Protein AF-A0A7C1XYV0-F1 (afdb_monomer_lite)

Secondary structure (DSSP, 8-state):
-----PPPPEEEEE-TT-SSHHH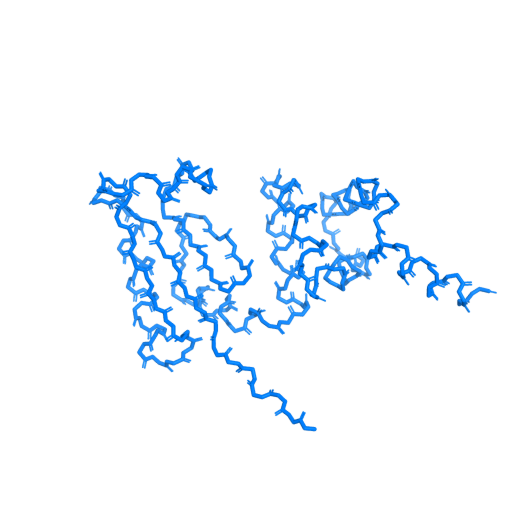HHHHHHHHHHTTSSS-EEEEETTT-HHHHHTTT--SSSEEEETTEEEES---HHHHHHHHHHTT-HHHHHHHHHHHHHTT-HHHHHHHTTT-TTHHHHHHHHHT-TT--HHHHHHHHHHHHHTTT-HHHHHHHHHHHTT-

Structure (mmCIF, N/CA/C/O backbone):
data_AF-A0A7C1XYV0-F1
#
_entry.id   AF-A0A7C1XYV0-F1
#
loop_
_atom_site.group_PDB
_atom_site.id
_atom_site.type_symbol
_atom_site.label_atom_id
_atom_site.label_alt_id
_atom_site.label_comp_id
_atom_site.label_asym_id
_atom_site.label_entity_id
_atom_site.label_seq_id
_atom_site.pdbx_PDB_ins_code
_atom_site.Cartn_x
_atom_site.Cartn_y
_atom_site.Cartn_z
_atom_site.occupancy
_atom_site.B_iso_or_equiv
_atom_site.auth_seq_id
_atom_site.auth_comp_id
_atom_site.auth_asym_id
_atom_site.auth_atom_id
_atom_site.pdbx_PDB_model_num
ATOM 1 N N . MET A 1 1 ? -0.416 -15.697 23.018 1.00 34.06 1 MET A N 1
ATOM 2 C CA . MET A 1 1 ? 0.203 -16.356 21.851 1.00 34.06 1 MET A CA 1
ATOM 3 C C . MET A 1 1 ? 0.678 -15.227 20.960 1.00 34.06 1 MET A C 1
ATOM 5 O O . MET A 1 1 ? -0.173 -14.470 20.524 1.00 34.06 1 MET A O 1
ATOM 9 N N . ASN A 1 2 ? 1.988 -15.015 20.809 1.00 38.12 2 ASN A N 1
ATOM 10 C CA . ASN A 1 2 ? 2.474 -14.028 19.841 1.00 38.12 2 ASN A CA 1
ATOM 11 C C . ASN A 1 2 ? 2.216 -14.611 18.454 1.00 38.12 2 ASN A C 1
ATOM 13 O O . ASN A 1 2 ? 2.893 -15.564 18.071 1.00 38.12 2 ASN A O 1
ATOM 17 N N . GLU A 1 3 ? 1.225 -14.089 17.737 1.00 49.75 3 GLU A N 1
ATOM 18 C CA . GLU A 1 3 ? 1.145 -14.307 16.298 1.00 49.75 3 GLU A CA 1
ATOM 19 C C . GLU A 1 3 ? 2.439 -13.765 15.693 1.00 49.75 3 GLU A C 1
ATOM 21 O O . GLU A 1 3 ? 2.761 -12.582 15.807 1.00 49.75 3 GLU A O 1
ATOM 26 N N . THR A 1 4 ? 3.246 -14.653 15.123 1.00 56.00 4 THR A N 1
ATOM 27 C CA . THR A 1 4 ? 4.409 -14.256 14.339 1.00 56.00 4 THR A CA 1
ATOM 28 C C . THR A 1 4 ? 3.893 -13.570 13.085 1.00 56.00 4 THR A C 1
ATOM 30 O O . THR A 1 4 ? 3.482 -14.235 12.133 1.00 56.00 4 THR A O 1
ATOM 33 N N . VAL A 1 5 ? 3.874 -12.240 13.118 1.00 78.50 5 VAL A N 1
ATOM 34 C CA . VAL A 1 5 ? 3.551 -11.402 11.966 1.00 78.50 5 VAL A CA 1
ATOM 35 C C . VAL A 1 5 ? 4.526 -11.755 10.844 1.00 78.50 5 VAL A C 1
ATOM 37 O O . VAL A 1 5 ? 5.739 -11.610 10.994 1.00 78.50 5 VAL A O 1
ATOM 40 N N . SER A 1 6 ? 3.998 -12.299 9.749 1.00 89.19 6 SER A N 1
ATOM 41 C CA . SER A 1 6 ? 4.815 -12.675 8.594 1.00 89.19 6 SER A CA 1
ATOM 42 C C . SER A 1 6 ? 5.259 -11.417 7.840 1.00 89.19 6 SER A C 1
ATOM 44 O O . SER A 1 6 ? 4.486 -10.463 7.779 1.00 89.19 6 SER A O 1
ATOM 46 N N . PRO A 1 7 ? 6.469 -11.378 7.255 1.00 95.12 7 PRO A N 1
ATOM 47 C CA . PRO A 1 7 ? 6.884 -10.267 6.400 1.00 95.12 7 PRO A CA 1
ATOM 48 C C . PRO A 1 7 ? 5.883 -10.036 5.253 1.00 95.12 7 PRO A C 1
ATOM 50 O O . PRO A 1 7 ? 5.386 -11.019 4.695 1.00 95.12 7 PRO A O 1
ATOM 53 N N . PRO A 1 8 ? 5.582 -8.780 4.870 1.00 96.94 8 PRO A N 1
ATOM 54 C CA . PRO A 1 8 ? 4.639 -8.512 3.791 1.00 96.94 8 PRO A CA 1
ATOM 55 C C . PRO A 1 8 ? 5.210 -8.951 2.438 1.00 96.94 8 PRO A C 1
ATOM 57 O O . PRO A 1 8 ? 6.424 -8.972 2.231 1.00 96.94 8 PRO A O 1
ATOM 60 N N . ASP A 1 9 ? 4.332 -9.258 1.490 1.00 98.06 9 ASP A N 1
ATOM 61 C CA . ASP A 1 9 ? 4.715 -9.492 0.098 1.00 98.06 9 ASP A CA 1
ATOM 62 C C . ASP A 1 9 ? 4.736 -8.174 -0.692 1.00 98.06 9 ASP A C 1
ATOM 64 O O . ASP A 1 9 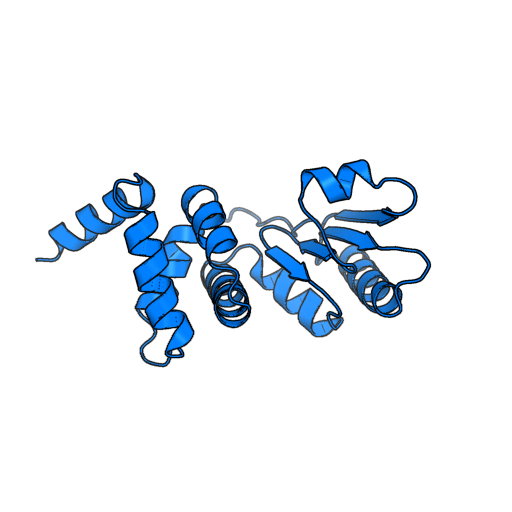? 4.029 -7.221 -0.356 1.00 98.06 9 ASP A O 1
ATOM 68 N N . ALA A 1 10 ? 5.532 -8.130 -1.761 1.00 98.44 10 ALA A N 1
ATOM 69 C CA . ALA A 1 10 ? 5.637 -6.993 -2.664 1.00 98.44 10 ALA A CA 1
ATOM 70 C C . ALA A 1 10 ? 5.345 -7.392 -4.116 1.00 98.44 10 ALA A C 1
ATOM 72 O O . ALA A 1 10 ? 5.862 -8.396 -4.615 1.00 98.44 10 ALA A O 1
ATOM 73 N N . ARG A 1 11 ? 4.585 -6.557 -4.826 1.00 98.56 11 ARG A N 1
ATOM 74 C CA . ARG A 1 11 ? 4.346 -6.659 -6.267 1.00 98.56 11 ARG A CA 1
ATOM 75 C C . ARG A 1 11 ? 4.597 -5.313 -6.936 1.00 98.56 11 ARG A C 1
ATOM 77 O O . ARG A 1 11 ? 3.895 -4.341 -6.675 1.00 98.56 11 ARG A O 1
ATOM 84 N N . LEU A 1 12 ? 5.602 -5.265 -7.804 1.00 98.62 12 LEU A N 1
ATOM 85 C CA . LEU A 1 12 ? 6.022 -4.071 -8.531 1.00 98.62 12 LEU A CA 1
ATOM 86 C C . LEU A 1 12 ? 5.600 -4.160 -9.997 1.00 98.62 12 LEU A C 1
ATOM 88 O O . LEU A 1 12 ? 6.024 -5.062 -10.719 1.00 98.62 12 LEU A O 1
ATOM 92 N N . PHE A 1 13 ? 4.841 -3.173 -10.460 1.00 98.56 13 PHE A N 1
ATOM 93 C CA . PHE A 1 13 ? 4.592 -2.936 -11.877 1.00 98.56 13 PHE A CA 1
ATOM 94 C C . PHE A 1 13 ? 5.615 -1.951 -12.425 1.00 98.56 13 PHE A C 1
ATOM 96 O O . PHE A 1 13 ? 5.847 -0.876 -11.862 1.00 98.56 13 PHE A O 1
ATOM 103 N N . LEU A 1 14 ? 6.228 -2.334 -13.540 1.00 98.31 14 LEU A N 1
ATOM 104 C CA . LEU A 1 14 ? 7.296 -1.592 -14.193 1.00 98.31 14 LEU A CA 1
ATOM 105 C C . LEU A 1 14 ? 7.173 -1.670 -15.714 1.00 98.31 14 LEU A C 1
ATOM 107 O O . LEU A 1 14 ? 6.442 -2.497 -16.256 1.00 98.31 14 LEU A O 1
ATOM 111 N N . THR A 1 15 ? 7.936 -0.825 -16.396 1.00 97.56 15 THR A N 1
ATOM 112 C CA . THR A 1 15 ? 8.159 -0.888 -17.844 1.00 97.56 15 THR A CA 1
ATOM 113 C C . THR A 1 15 ? 9.654 -0.814 -18.128 1.00 97.56 15 THR A C 1
ATOM 115 O O . THR A 1 15 ? 10.432 -0.383 -17.270 1.00 97.56 15 THR A O 1
ATOM 118 N N . SER A 1 16 ? 10.072 -1.195 -19.335 1.00 95.50 16 SER A N 1
ATOM 119 C CA . SER A 1 16 ? 11.489 -1.183 -19.733 1.00 95.50 16 SER A CA 1
ATOM 120 C C . SER A 1 16 ? 12.069 0.235 -19.830 1.00 95.50 16 SER A C 1
ATOM 122 O O . SER A 1 16 ? 13.281 0.415 -19.746 1.00 95.50 16 SER A O 1
ATOM 124 N N . HIS A 1 17 ? 11.206 1.245 -19.986 1.00 95.50 17 HIS A N 1
ATOM 125 C CA . HIS A 1 17 ? 11.582 2.640 -20.249 1.00 95.50 17 HIS A CA 1
ATOM 126 C C . HIS A 1 17 ? 11.406 3.569 -19.039 1.00 95.50 17 HIS A C 1
ATOM 128 O O . HIS A 1 17 ? 11.709 4.759 -19.107 1.00 95.50 17 HIS A O 1
ATOM 134 N N . CYS A 1 18 ? 10.893 3.048 -17.928 1.00 96.44 18 CYS A N 1
ATOM 135 C CA . CYS A 1 18 ? 10.632 3.812 -16.719 1.00 96.44 18 CYS A CA 1
ATOM 136 C C . CYS A 1 18 ? 11.946 4.172 -15.993 1.00 96.44 18 CYS A C 1
ATOM 138 O O . CYS A 1 18 ? 12.612 3.276 -15.470 1.00 96.44 18 CYS A O 1
ATOM 140 N N . PRO A 1 19 ? 12.313 5.464 -15.864 1.00 96.94 19 PRO A N 1
ATOM 141 C CA . PRO A 1 19 ? 13.598 5.859 -15.277 1.00 96.94 19 PRO A CA 1
ATOM 142 C C . PRO A 1 19 ? 13.679 5.619 -13.761 1.00 96.94 19 PRO A C 1
ATOM 144 O O . PRO A 1 19 ? 14.770 5.511 -13.208 1.00 96.94 19 PRO A O 1
ATOM 147 N N . HIS A 1 20 ? 12.537 5.525 -13.075 1.00 97.75 20 HIS A N 1
ATOM 148 C CA . HIS A 1 20 ? 12.473 5.324 -11.622 1.00 97.75 20 HIS A CA 1
ATOM 149 C C . HIS A 1 20 ? 12.380 3.849 -11.210 1.00 97.75 20 HIS A C 1
ATOM 151 O O . HIS A 1 20 ? 12.705 3.500 -10.075 1.00 97.75 20 HIS A O 1
ATOM 157 N N . CYS A 1 21 ? 11.959 2.974 -12.123 1.00 97.50 21 CYS A N 1
ATOM 158 C CA . CYS A 1 21 ? 11.717 1.565 -11.840 1.00 97.50 21 CYS A CA 1
ATOM 159 C C . CYS A 1 21 ? 12.981 0.793 -11.408 1.00 97.50 21 CYS A C 1
ATOM 161 O O . CYS A 1 21 ? 12.864 -0.004 -10.475 1.00 97.50 21 CYS A O 1
ATOM 163 N N . PRO A 1 22 ? 14.185 1.036 -11.975 1.00 97.31 22 PRO A N 1
ATOM 164 C CA . PRO A 1 22 ? 15.405 0.363 -11.527 1.00 97.31 22 PRO A CA 1
ATOM 165 C C . PRO A 1 22 ? 15.720 0.595 -10.046 1.00 97.31 22 PRO A C 1
ATOM 167 O O . PRO A 1 22 ? 16.061 -0.352 -9.340 1.00 97.31 22 PRO A O 1
ATOM 170 N N . THR A 1 23 ? 15.555 1.827 -9.555 1.00 97.69 23 THR A N 1
ATOM 171 C CA . THR A 1 23 ? 15.817 2.170 -8.148 1.00 97.69 23 THR A CA 1
ATOM 172 C C . THR A 1 23 ? 14.869 1.434 -7.207 1.00 97.69 23 THR A C 1
ATOM 174 O O . THR A 1 23 ? 15.315 0.840 -6.225 1.00 97.69 23 THR A O 1
ATOM 177 N N . VAL A 1 24 ? 13.571 1.424 -7.529 1.00 98.25 24 VAL A N 1
ATOM 178 C CA . VAL A 1 24 ? 12.556 0.749 -6.707 1.00 98.25 24 VAL A CA 1
ATOM 179 C C . VAL A 1 24 ? 12.776 -0.766 -6.714 1.00 98.25 24 VAL A C 1
ATOM 181 O O . VAL A 1 24 ? 12.806 -1.388 -5.653 1.00 98.25 24 VAL A O 1
ATOM 184 N N . LEU A 1 25 ? 13.010 -1.362 -7.889 1.00 98.56 25 LEU A N 1
ATOM 185 C CA . LEU A 1 25 ? 13.260 -2.799 -8.018 1.00 98.56 25 LEU A CA 1
ATOM 186 C C . LEU A 1 25 ? 14.525 -3.235 -7.265 1.00 98.56 25 LEU A C 1
ATOM 188 O O . LEU A 1 25 ? 14.511 -4.274 -6.602 1.00 98.56 25 LEU A O 1
ATOM 192 N N . ALA A 1 26 ? 15.604 -2.451 -7.331 1.00 98.31 26 ALA A N 1
ATOM 193 C CA . ALA A 1 26 ? 16.835 -2.734 -6.597 1.00 98.31 26 ALA A CA 1
ATOM 194 C C . ALA A 1 26 ? 16.608 -2.704 -5.077 1.00 98.31 26 ALA A C 1
ATOM 196 O O . ALA A 1 26 ? 17.048 -3.617 -4.378 1.00 98.31 26 ALA A O 1
ATOM 197 N N . GLY A 1 27 ? 15.870 -1.705 -4.577 1.00 98.38 27 GLY A N 1
ATOM 198 C CA . GLY A 1 27 ? 15.489 -1.614 -3.166 1.00 98.38 27 GLY A CA 1
ATOM 199 C C . GLY A 1 27 ? 14.680 -2.828 -2.703 1.00 98.38 27 GLY A C 1
ATOM 200 O O . GLY A 1 27 ? 15.063 -3.490 -1.744 1.00 98.38 27 GLY A O 1
ATOM 201 N N . LEU A 1 28 ? 13.619 -3.188 -3.430 1.00 98.62 28 LEU A N 1
ATOM 202 C CA . LEU A 1 28 ? 12.789 -4.356 -3.106 1.00 98.62 28 LEU A CA 1
ATOM 203 C C . LEU A 1 28 ? 13.576 -5.672 -3.171 1.00 98.62 28 LEU A C 1
ATOM 205 O O . LEU A 1 28 ? 13.409 -6.540 -2.317 1.00 98.62 28 LEU A O 1
ATOM 209 N N . THR A 1 29 ? 14.477 -5.809 -4.148 1.00 98.62 29 THR A N 1
ATOM 210 C CA . THR A 1 29 ? 15.363 -6.979 -4.269 1.00 98.62 29 THR A CA 1
ATOM 211 C C . THR A 1 29 ? 16.272 -7.122 -3.048 1.00 98.62 29 THR A C 1
ATOM 213 O O . THR A 1 29 ? 16.585 -8.238 -2.636 1.00 98.62 29 THR A O 1
ATOM 216 N N . GLN A 1 30 ? 16.712 -6.012 -2.456 1.00 98.50 30 GLN A N 1
ATOM 217 C CA . GLN A 1 30 ? 17.489 -6.051 -1.225 1.00 98.50 30 GLN A CA 1
ATOM 218 C C . GLN A 1 30 ? 16.619 -6.473 -0.033 1.00 98.50 30 GLN A C 1
ATOM 220 O O . GL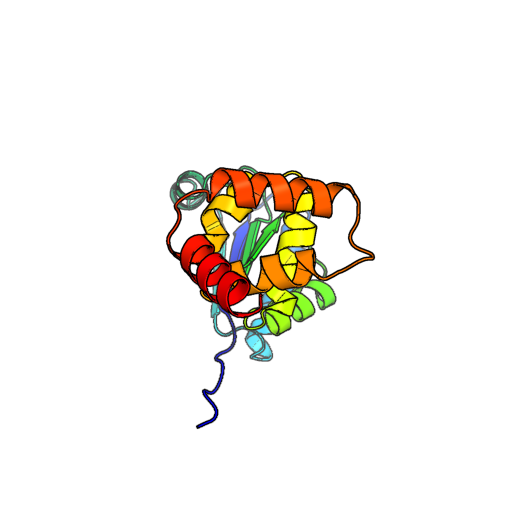N A 1 30 ? 17.010 -7.365 0.716 1.00 98.50 30 GLN A O 1
ATOM 225 N N . LEU A 1 31 ? 15.412 -5.916 0.090 1.00 98.38 31 LEU A N 1
ATOM 226 C CA . LEU A 1 31 ? 14.502 -6.235 1.194 1.00 98.38 31 LEU A CA 1
ATOM 227 C C . LEU A 1 31 ? 14.073 -7.708 1.213 1.00 98.38 31 LEU A C 1
ATOM 229 O O . LEU A 1 31 ? 13.972 -8.289 2.292 1.00 98.38 31 LEU A O 1
ATOM 233 N N . VAL A 1 32 ? 13.864 -8.336 0.047 1.00 98.38 32 VAL A N 1
ATOM 234 C CA . VAL A 1 32 ? 13.529 -9.773 -0.005 1.00 98.38 32 VAL A CA 1
ATOM 235 C C . VAL A 1 32 ? 14.717 -10.645 0.406 1.00 98.38 32 VAL A C 1
ATOM 237 O O . VAL A 1 32 ? 14.537 -11.644 1.095 1.00 98.38 32 VAL A O 1
ATOM 240 N N . LYS A 1 33 ? 15.952 -10.254 0.062 1.00 98.12 33 LYS A N 1
ATOM 241 C CA . LYS A 1 33 ? 17.169 -10.968 0.498 1.00 98.12 33 LYS A CA 1
ATOM 242 C C . LYS A 1 33 ? 17.385 -10.883 2.006 1.00 98.12 33 LYS A C 1
ATOM 244 O O . LYS A 1 33 ? 17.917 -11.813 2.600 1.00 98.12 33 LYS A O 1
ATOM 249 N N . GLU A 1 34 ? 16.996 -9.766 2.606 1.00 97.62 34 GLU A N 1
ATOM 250 C CA . GLU A 1 34 ? 17.092 -9.524 4.047 1.00 97.62 34 GLU A CA 1
ATOM 251 C C . GLU A 1 34 ? 15.920 -10.124 4.838 1.00 97.62 34 GLU A C 1
ATOM 253 O O . GLU A 1 34 ? 15.948 -10.106 6.066 1.00 97.62 34 GLU A O 1
ATOM 258 N N . GLY A 1 35 ? 14.890 -10.643 4.160 1.00 96.81 35 GLY A N 1
ATOM 259 C CA . GLY A 1 35 ? 13.688 -11.193 4.793 1.00 96.81 35 GLY A CA 1
ATOM 260 C C . GLY A 1 35 ? 12.734 -10.138 5.362 1.00 96.81 35 GLY A C 1
ATOM 261 O O . GLY A 1 35 ? 11.824 -10.481 6.111 1.00 96.81 35 GLY A O 1
ATOM 262 N N . VAL A 1 36 ? 12.926 -8.862 5.013 1.00 97.44 36 VAL A N 1
ATOM 263 C CA . VAL A 1 36 ? 12.033 -7.756 5.403 1.00 97.44 36 VAL A CA 1
ATOM 264 C C . VAL A 1 36 ? 10.712 -7.830 4.636 1.00 97.44 36 VAL A C 1
ATOM 266 O O . VAL A 1 36 ? 9.676 -7.428 5.155 1.00 97.44 36 VAL A O 1
ATOM 269 N N . ILE A 1 37 ? 10.744 -8.377 3.417 1.00 98.00 37 ILE A N 1
ATOM 270 C CA . ILE A 1 37 ? 9.559 -8.778 2.649 1.00 98.00 37 ILE A CA 1
ATOM 271 C C . ILE A 1 37 ? 9.645 -10.273 2.320 1.00 98.00 37 ILE A C 1
ATOM 273 O O . ILE A 1 37 ? 10.741 -10.805 2.134 1.00 98.00 37 ILE A O 1
ATOM 277 N N . GLY A 1 38 ? 8.499 -10.952 2.252 1.00 97.50 38 GLY A N 1
ATOM 278 C CA . GLY A 1 38 ? 8.422 -12.408 2.082 1.00 97.50 38 GLY A CA 1
ATOM 279 C C . GLY A 1 38 ? 8.550 -12.869 0.629 1.00 97.50 38 GLY A C 1
ATOM 280 O O . GLY A 1 38 ? 9.185 -13.884 0.338 1.00 97.50 38 GLY A O 1
ATOM 281 N N . ARG A 1 39 ? 7.979 -12.102 -0.302 1.00 98.38 39 ARG A N 1
ATOM 282 C CA . ARG A 1 39 ? 7.991 -12.372 -1.745 1.00 98.38 39 ARG A CA 1
ATOM 283 C C . ARG A 1 39 ? 8.102 -11.068 -2.523 1.00 98.38 39 ARG A C 1
ATOM 285 O O . ARG A 1 39 ? 7.545 -10.054 -2.119 1.00 98.38 39 ARG A O 1
ATOM 292 N N . LEU A 1 40 ? 8.778 -11.122 -3.667 1.00 98.62 40 LEU A N 1
ATOM 293 C CA . LEU A 1 40 ? 8.812 -10.041 -4.648 1.00 98.62 40 LEU A CA 1
ATOM 294 C C . LEU A 1 40 ? 8.346 -10.565 -6.009 1.00 98.62 40 LEU A C 1
ATOM 296 O O . LEU A 1 40 ? 8.978 -11.450 -6.583 1.00 98.62 40 LEU A O 1
ATOM 300 N N . GLU A 1 41 ? 7.269 -9.991 -6.533 1.00 98.56 41 GLU A N 1
ATOM 301 C CA . GLU A 1 41 ? 6.817 -10.172 -7.911 1.00 98.56 41 GLU A CA 1
ATOM 302 C C . GLU A 1 41 ? 7.099 -8.895 -8.714 1.00 98.56 41 GLU A C 1
ATOM 304 O O . GLU A 1 41 ? 6.685 -7.806 -8.325 1.00 98.56 41 GLU A O 1
ATOM 309 N N . ALA A 1 42 ? 7.799 -9.012 -9.842 1.00 98.19 42 ALA A N 1
ATOM 310 C CA . ALA A 1 42 ? 8.028 -7.903 -10.764 1.00 98.19 42 ALA A CA 1
ATOM 311 C C . ALA A 1 42 ? 7.293 -8.176 -12.080 1.00 98.19 42 ALA A C 1
ATOM 313 O O . ALA A 1 42 ? 7.590 -9.152 -12.770 1.00 98.19 42 ALA A O 1
ATOM 314 N N . VAL A 1 43 ? 6.343 -7.311 -12.434 1.00 98.31 43 VAL A N 1
ATOM 315 C CA . VAL A 1 43 ? 5.503 -7.459 -13.627 1.00 98.31 43 VAL A CA 1
ATOM 316 C C . VAL A 1 43 ? 5.851 -6.359 -14.621 1.00 98.31 43 VAL A C 1
ATOM 318 O O . VAL A 1 43 ? 5.657 -5.173 -14.348 1.00 98.31 43 VAL A O 1
ATOM 321 N N . ASN A 1 44 ? 6.353 -6.752 -15.793 1.00 97.94 44 ASN A N 1
ATOM 322 C CA . ASN A 1 44 ? 6.486 -5.828 -16.913 1.00 97.94 44 ASN A CA 1
ATOM 323 C C . ASN A 1 44 ? 5.123 -5.648 -17.592 1.00 97.94 44 ASN A C 1
ATOM 325 O O . ASN A 1 44 ? 4.647 -6.545 -18.294 1.00 97.94 44 ASN A O 1
ATOM 329 N N . ILE A 1 45 ? 4.514 -4.481 -17.404 1.00 97.69 45 ILE A N 1
ATOM 330 C CA . ILE A 1 45 ? 3.165 -4.197 -17.906 1.00 97.69 45 ILE A CA 1
ATOM 331 C C . ILE A 1 45 ? 3.137 -3.891 -19.411 1.00 97.69 45 ILE A C 1
ATOM 333 O O . ILE A 1 45 ? 2.065 -3.879 -20.001 1.00 97.69 45 ILE A O 1
ATOM 337 N N . GLU A 1 46 ? 4.294 -3.722 -20.066 1.00 96.75 46 GLU A N 1
ATOM 338 C CA . GLU A 1 46 ? 4.376 -3.690 -21.539 1.00 96.75 46 GLU A CA 1
ATOM 339 C C . GLU A 1 46 ? 4.086 -5.074 -22.141 1.00 96.75 46 GLU A C 1
ATOM 341 O O . GLU A 1 46 ? 3.611 -5.180 -23.268 1.00 96.75 46 GLU A O 1
ATOM 346 N N . VAL A 1 47 ? 4.370 -6.139 -21.382 1.00 97.31 47 VAL A N 1
ATOM 347 C CA . VAL A 1 47 ? 4.148 -7.538 -21.783 1.00 97.31 47 VAL A CA 1
ATOM 348 C C . VAL A 1 47 ? 2.848 -8.088 -21.189 1.00 97.31 47 VAL A C 1
ATOM 350 O O . VAL A 1 47 ? 2.213 -8.953 -21.787 1.00 97.31 47 VAL A O 1
ATOM 353 N N . ARG A 1 48 ? 2.448 -7.595 -20.009 1.00 96.62 48 ARG A N 1
ATOM 354 C CA . ARG A 1 48 ? 1.247 -8.008 -19.262 1.00 96.62 48 ARG A CA 1
ATOM 355 C C . ARG A 1 48 ? 0.361 -6.807 -18.884 1.00 96.62 48 ARG A C 1
ATOM 357 O O . ARG A 1 48 ? 0.226 -6.507 -17.695 1.00 96.62 48 ARG A O 1
ATOM 364 N N . PRO A 1 49 ? -0.216 -6.093 -19.869 1.00 95.25 49 PRO A N 1
ATOM 365 C CA . PRO A 1 49 ? -1.038 -4.907 -19.607 1.00 95.25 49 PRO A CA 1
ATOM 366 C C . PRO A 1 49 ? -2.339 -5.240 -18.865 1.00 95.25 49 PRO A C 1
ATOM 368 O O . PRO A 1 49 ? -2.801 -4.445 -18.049 1.00 95.25 49 PRO A O 1
ATOM 371 N N . ASP A 1 50 ? -2.869 -6.451 -19.063 1.00 96.44 50 ASP A N 1
ATOM 372 C CA . ASP A 1 50 ? -4.085 -6.971 -18.431 1.00 96.44 50 ASP A CA 1
ATOM 373 C C . ASP A 1 50 ? -4.058 -6.853 -16.899 1.00 96.44 50 ASP A C 1
ATOM 375 O O . ASP A 1 50 ? -5.053 -6.501 -16.265 1.00 96.44 50 ASP A O 1
ATOM 379 N N . VAL A 1 51 ? -2.888 -7.096 -16.302 1.00 94.38 51 VAL A N 1
ATOM 380 C CA . VAL A 1 51 ? -2.704 -7.072 -14.847 1.00 94.38 51 VAL A CA 1
ATOM 381 C C . VAL A 1 51 ? -2.769 -5.640 -14.297 1.00 94.38 51 VAL A C 1
ATOM 383 O O . VAL A 1 51 ? -3.287 -5.421 -13.203 1.00 94.38 51 VAL A O 1
ATOM 386 N N . ALA A 1 52 ? -2.273 -4.658 -15.054 1.00 93.88 52 ALA A N 1
ATOM 387 C CA . ALA A 1 52 ? -2.310 -3.247 -14.678 1.00 93.88 52 ALA A CA 1
ATOM 388 C C . ALA A 1 52 ? -3.706 -2.636 -14.865 1.00 93.88 52 ALA A C 1
ATOM 390 O O . ALA A 1 52 ? -4.173 -1.891 -14.001 1.00 93.88 52 ALA A O 1
ATOM 391 N N . GLU A 1 53 ? -4.382 -2.978 -15.965 1.00 94.06 53 GLU A N 1
ATOM 392 C CA . GLU A 1 53 ? -5.728 -2.496 -16.294 1.00 94.06 53 GLU A CA 1
ATOM 393 C C . GLU A 1 53 ? -6.766 -2.947 -15.265 1.00 94.06 53 GLU A C 1
ATOM 395 O O . GLU A 1 53 ? -7.559 -2.128 -14.799 1.00 94.06 53 GLU A O 1
ATOM 400 N N . ALA A 1 54 ? -6.705 -4.212 -14.835 1.00 92.38 54 ALA A N 1
ATOM 401 C CA . ALA A 1 54 ? -7.595 -4.759 -13.808 1.00 92.38 54 ALA A CA 1
ATOM 402 C C . ALA A 1 54 ? -7.519 -4.006 -12.466 1.00 92.38 54 ALA A C 1
ATOM 404 O O . ALA A 1 54 ? -8.456 -4.054 -11.671 1.00 92.38 54 ALA A O 1
ATOM 405 N N . LEU A 1 55 ? -6.408 -3.309 -12.215 1.00 90.06 55 LEU A N 1
ATOM 406 C CA . LEU A 1 55 ? -6.151 -2.537 -11.000 1.00 90.06 55 LEU A CA 1
ATOM 407 C C . LEU A 1 55 ? -6.193 -1.018 -11.236 1.00 90.06 55 LEU A C 1
ATOM 409 O O . LEU A 1 55 ? -5.876 -0.249 -10.329 1.00 90.06 55 LEU A O 1
ATOM 413 N N . GLY A 1 56 ? -6.559 -0.570 -12.443 1.00 91.19 56 GLY A N 1
ATOM 414 C CA . GLY A 1 56 ? -6.620 0.850 -12.792 1.00 91.19 56 GLY A CA 1
ATOM 415 C C . GLY A 1 56 ? -5.267 1.569 -12.706 1.00 91.19 56 GLY A C 1
ATOM 416 O O . GLY A 1 56 ? -5.221 2.775 -12.443 1.00 91.19 56 GLY A O 1
ATOM 417 N N . VAL A 1 57 ? -4.150 0.856 -12.888 1.00 93.62 57 VAL A N 1
ATOM 418 C CA . VAL A 1 57 ? -2.806 1.440 -12.793 1.00 93.62 57 VAL A CA 1
ATOM 419 C C . VAL A 1 57 ? -2.518 2.297 -14.023 1.00 93.62 57 VAL A C 1
ATOM 421 O O . VAL A 1 57 ? -2.487 1.811 -15.148 1.00 93.62 57 VAL A O 1
ATOM 424 N N . ARG A 1 58 ? -2.280 3.595 -13.799 1.00 90.44 58 ARG A N 1
ATOM 425 C CA . ARG A 1 58 ? -2.069 4.592 -14.869 1.00 90.44 58 ARG A CA 1
ATOM 426 C C . ARG A 1 58 ? -0.614 5.012 -15.067 1.00 90.44 58 ARG A C 1
ATOM 428 O O . ARG A 1 58 ? -0.300 5.666 -16.055 1.00 90.44 58 ARG A O 1
ATOM 435 N N . ALA A 1 59 ? 0.260 4.692 -14.119 1.00 93.62 59 ALA A N 1
ATOM 436 C CA . ALA A 1 59 ? 1.660 5.092 -14.143 1.00 93.62 59 ALA A CA 1
ATOM 437 C C . ALA A 1 59 ? 2.523 4.066 -13.408 1.00 93.62 59 ALA A C 1
ATOM 439 O O . ALA A 1 59 ? 2.050 3.401 -12.489 1.00 93.62 59 ALA A O 1
ATOM 440 N N . VAL A 1 60 ? 3.793 3.984 -13.800 1.00 96.88 60 VAL A N 1
ATOM 441 C CA . VAL A 1 60 ? 4.824 3.166 -13.150 1.00 96.88 60 VAL A CA 1
ATOM 442 C C . VAL A 1 60 ? 5.956 4.055 -12.617 1.00 96.88 60 VAL A C 1
ATOM 444 O O . VAL A 1 60 ? 6.167 5.146 -13.155 1.00 96.88 60 VAL A O 1
ATOM 447 N N . PRO A 1 61 ? 6.721 3.612 -11.602 1.00 97.62 61 PRO A N 1
ATOM 448 C CA . PRO A 1 61 ? 6.555 2.369 -10.846 1.00 97.62 61 PRO A CA 1
ATOM 449 C C . PRO A 1 61 ? 5.308 2.413 -9.958 1.00 97.62 61 PRO A C 1
ATOM 451 O O . PRO A 1 61 ? 5.017 3.430 -9.332 1.00 97.62 61 PRO A O 1
ATOM 454 N N . TRP A 1 62 ? 4.571 1.308 -9.920 1.00 98.06 62 TRP A N 1
ATOM 455 C CA . TRP A 1 62 ? 3.421 1.130 -9.035 1.00 98.06 62 TRP A CA 1
ATOM 456 C C . TRP A 1 62 ? 3.672 -0.105 -8.184 1.00 98.06 62 TRP A C 1
ATOM 458 O O . TRP A 1 62 ? 3.998 -1.162 -8.721 1.00 98.06 62 TRP A O 1
ATOM 468 N N . LEU A 1 63 ? 3.595 0.044 -6.869 1.00 98.31 63 LEU A N 1
ATOM 469 C CA . LEU A 1 63 ? 4.005 -0.968 -5.910 1.00 98.31 63 LEU A CA 1
ATOM 470 C C . LEU A 1 63 ? 2.849 -1.291 -4.973 1.00 98.31 63 LEU A C 1
ATOM 472 O O . LEU A 1 63 ? 2.363 -0.419 -4.261 1.00 98.31 63 LEU A O 1
ATOM 476 N N . GLU A 1 64 ? 2.475 -2.561 -4.921 1.00 97.50 64 GLU A N 1
ATOM 477 C CA . GLU A 1 64 ? 1.703 -3.119 -3.817 1.00 97.50 64 GLU A CA 1
ATOM 478 C C . GLU A 1 64 ? 2.681 -3.727 -2.807 1.00 97.50 64 GLU A C 1
ATOM 480 O O . GLU A 1 64 ? 3.461 -4.606 -3.169 1.00 97.50 64 GLU A O 1
ATOM 485 N N . LEU A 1 65 ? 2.688 -3.235 -1.570 1.00 97.44 65 LEU A N 1
ATOM 486 C CA . LEU A 1 65 ? 3.549 -3.703 -0.482 1.00 97.44 65 LEU A CA 1
ATOM 487 C C . LEU A 1 65 ? 2.681 -3.979 0.744 1.00 97.44 65 LEU A C 1
ATOM 489 O O . LEU A 1 65 ? 2.280 -3.055 1.453 1.00 97.44 65 LEU A O 1
ATOM 493 N N . GLY A 1 66 ? 2.355 -5.253 0.964 1.00 94.69 66 GLY A N 1
ATOM 494 C CA . GLY A 1 66 ? 1.322 -5.641 1.921 1.00 94.69 66 GLY A CA 1
ATOM 495 C C . GLY A 1 66 ? 0.005 -4.899 1.631 1.00 94.69 66 GLY A C 1
ATOM 496 O O . GLY A 1 66 ? -0.511 -5.013 0.519 1.00 94.69 66 GLY A O 1
ATOM 497 N N . PRO A 1 67 ? -0.544 -4.126 2.585 1.00 93.56 67 PRO A N 1
ATOM 498 C CA . PRO A 1 67 ? -1.782 -3.377 2.373 1.00 93.56 67 PRO A CA 1
ATOM 499 C C . PRO A 1 67 ? -1.605 -2.069 1.578 1.00 93.56 67 PRO A C 1
ATOM 501 O O . PRO A 1 67 ? -2.597 -1.420 1.247 1.00 93.56 67 PRO A O 1
ATOM 504 N N . PHE A 1 68 ? -0.372 -1.643 1.291 1.00 96.00 68 PHE A N 1
ATOM 505 C CA . PHE A 1 68 ? -0.099 -0.316 0.738 1.00 96.00 68 PHE A CA 1
ATOM 506 C C . PHE A 1 68 ? 0.032 -0.335 -0.782 1.00 96.00 68 PHE A C 1
ATOM 508 O O . PHE A 1 68 ? 0.713 -1.194 -1.339 1.00 96.00 68 PHE A O 1
ATOM 515 N N . ARG A 1 69 ? -0.560 0.659 -1.458 1.00 95.81 69 ARG A N 1
ATOM 516 C CA . ARG A 1 69 ? -0.415 0.896 -2.905 1.00 95.81 69 ARG A CA 1
ATOM 517 C C . ARG A 1 69 ? 0.345 2.199 -3.152 1.00 95.81 69 ARG A C 1
ATOM 519 O O . ARG A 1 69 ? -0.250 3.278 -3.260 1.00 95.81 69 ARG A O 1
ATOM 526 N N . LEU A 1 70 ? 1.666 2.078 -3.241 1.00 96.50 70 LEU A N 1
ATOM 527 C CA . LEU A 1 70 ? 2.635 3.169 -3.362 1.00 96.50 70 LEU A CA 1
ATOM 528 C C . LEU A 1 70 ? 2.927 3.485 -4.839 1.00 96.50 70 LEU A C 1
ATOM 530 O O . LEU A 1 70 ? 3.013 2.582 -5.676 1.00 96.50 70 LEU A O 1
ATOM 534 N N . ARG A 1 71 ? 3.083 4.771 -5.183 1.00 94.44 71 ARG A N 1
ATOM 535 C CA . ARG A 1 71 ? 3.214 5.236 -6.579 1.00 94.44 71 ARG A CA 1
ATOM 536 C C . ARG A 1 71 ? 4.446 6.099 -6.794 1.00 94.44 71 ARG A C 1
ATOM 538 O O . ARG A 1 71 ? 4.658 7.068 -6.077 1.00 94.44 71 ARG A O 1
ATOM 545 N N . GLY A 1 72 ? 5.182 5.845 -7.868 1.00 95.12 72 GLY A N 1
ATOM 546 C CA . GLY A 1 72 ? 6.345 6.645 -8.238 1.00 95.12 72 GLY A CA 1
ATOM 547 C C . GLY A 1 72 ? 7.615 6.229 -7.499 1.00 95.12 72 GLY A C 1
ATOM 548 O O . GLY A 1 72 ? 7.691 5.163 -6.888 1.00 95.12 72 GLY A O 1
ATOM 549 N N . LEU A 1 73 ? 8.654 7.054 -7.617 1.00 96.88 73 LEU A N 1
ATOM 550 C CA . LEU A 1 73 ? 9.953 6.766 -7.016 1.00 96.88 73 LEU A CA 1
ATOM 551 C C . LEU A 1 73 ? 9.820 6.627 -5.491 1.00 96.88 73 LEU A C 1
ATOM 553 O O . LEU A 1 73 ? 9.224 7.479 -4.836 1.00 96.88 73 LEU A O 1
ATOM 557 N N . ARG A 1 74 ? 10.402 5.558 -4.947 1.00 96.56 74 ARG A N 1
ATOM 558 C CA . ARG A 1 74 ? 10.528 5.304 -3.509 1.00 96.56 74 ARG A CA 1
ATOM 559 C C . ARG A 1 74 ? 11.969 4.916 -3.203 1.00 96.56 74 ARG A C 1
ATOM 561 O O . ARG A 1 74 ? 12.557 4.096 -3.916 1.00 96.56 74 ARG A O 1
ATOM 568 N N . GLY A 1 75 ? 12.559 5.538 -2.187 1.00 95.56 75 GLY A N 1
ATOM 569 C CA . GLY A 1 75 ? 13.944 5.262 -1.788 1.00 95.56 75 GLY A CA 1
ATOM 570 C C . GLY A 1 75 ? 14.073 3.940 -1.013 1.00 95.56 75 GLY A C 1
ATOM 571 O O . GLY A 1 75 ? 13.105 3.512 -0.391 1.00 95.56 75 GLY A O 1
ATOM 572 N N . PRO A 1 76 ? 15.253 3.291 -0.954 1.00 94.62 76 PRO A N 1
ATOM 573 C CA . PRO A 1 76 ? 15.418 2.029 -0.219 1.00 94.62 76 PRO A CA 1
ATOM 574 C C . PRO A 1 76 ? 15.025 2.104 1.264 1.00 94.62 76 PRO A C 1
ATOM 576 O O . PRO A 1 76 ? 14.402 1.187 1.792 1.00 94.62 76 PRO A O 1
ATOM 579 N N . GLN A 1 77 ? 15.365 3.208 1.936 1.00 96.69 77 GLN A N 1
ATOM 580 C CA . GLN A 1 77 ? 15.017 3.411 3.344 1.00 96.69 77 GLN A CA 1
ATOM 581 C C . GLN A 1 77 ? 13.509 3.603 3.538 1.00 96.69 77 GLN A C 1
ATOM 583 O O . GLN A 1 77 ? 12.942 3.094 4.497 1.00 96.69 77 GLN A O 1
ATOM 588 N N . GLU A 1 78 ? 12.860 4.303 2.615 1.00 97.50 78 GLU A N 1
ATOM 589 C CA . GLU A 1 78 ? 11.414 4.506 2.620 1.00 97.50 78 GLU A CA 1
ATOM 590 C C . GLU A 1 78 ? 10.670 3.187 2.366 1.00 97.50 78 GLU A C 1
ATOM 592 O O . GLU A 1 78 ? 9.745 2.849 3.096 1.00 97.50 78 GLU A O 1
ATOM 597 N N . LEU A 1 79 ? 11.129 2.383 1.399 1.00 98.19 79 LEU A N 1
ATOM 598 C CA . LEU A 1 79 ? 10.589 1.043 1.138 1.00 98.19 79 LEU A CA 1
ATOM 599 C C . LEU A 1 79 ? 10.676 0.141 2.375 1.00 98.19 79 LEU A C 1
ATOM 601 O O . LEU A 1 79 ? 9.724 -0.573 2.682 1.00 98.19 79 LEU A O 1
ATOM 605 N N . ARG A 1 80 ? 11.798 0.196 3.106 1.00 98.00 80 ARG A N 1
ATOM 606 C CA . ARG A 1 80 ? 11.947 -0.509 4.384 1.00 98.00 80 ARG A CA 1
ATOM 607 C C . ARG A 1 80 ? 10.916 -0.034 5.403 1.00 98.00 80 ARG A C 1
ATOM 609 O O . ARG A 1 80 ? 10.238 -0.869 5.991 1.00 98.00 80 ARG A O 1
ATOM 616 N N . GLN A 1 81 ? 10.799 1.280 5.601 1.00 97.19 81 GLN A N 1
ATOM 617 C CA . GLN A 1 81 ? 9.853 1.845 6.565 1.00 97.19 81 GLN A CA 1
ATOM 618 C C . GLN A 1 81 ? 8.420 1.401 6.258 1.00 97.19 81 GLN A C 1
ATOM 620 O O . GLN A 1 81 ? 7.692 1.020 7.169 1.00 97.19 81 GLN A O 1
ATOM 625 N N . TRP A 1 82 ? 8.028 1.383 4.983 1.00 97.88 82 TRP A N 1
ATOM 626 C CA . TRP A 1 82 ? 6.720 0.874 4.580 1.00 97.88 82 TRP A CA 1
ATOM 627 C C . TRP A 1 82 ? 6.553 -0.622 4.847 1.00 97.88 82 TRP A C 1
ATOM 629 O O . TRP A 1 82 ? 5.516 -1.029 5.360 1.00 97.88 82 TRP A O 1
ATOM 639 N N . ALA A 1 83 ? 7.565 -1.444 4.569 1.00 97.06 83 ALA A N 1
ATOM 640 C CA . ALA A 1 83 ? 7.494 -2.876 4.859 1.00 97.06 83 ALA A CA 1
ATOM 641 C C . ALA A 1 83 ? 7.344 -3.151 6.369 1.00 97.06 83 ALA A C 1
ATOM 643 O O . ALA A 1 83 ? 6.528 -3.976 6.772 1.00 97.06 83 ALA A O 1
ATOM 644 N N . GLU A 1 84 ? 8.074 -2.414 7.208 1.00 95.12 84 GLU A N 1
ATOM 645 C CA . GLU A 1 84 ? 8.013 -2.527 8.673 1.00 95.12 84 GLU A CA 1
ATOM 646 C C . GLU A 1 84 ? 6.664 -2.047 9.243 1.00 95.12 84 GLU A C 1
ATOM 648 O O . GLU A 1 84 ? 6.200 -2.558 10.262 1.00 95.12 84 GLU A O 1
ATOM 653 N N . ARG A 1 85 ? 5.994 -1.114 8.556 1.00 94.56 85 ARG A N 1
ATOM 654 C CA . ARG A 1 85 ? 4.675 -0.561 8.913 1.00 94.56 85 ARG A CA 1
ATOM 655 C C . ARG A 1 85 ? 3.481 -1.402 8.456 1.00 94.56 85 ARG A C 1
ATOM 657 O O . ARG A 1 85 ? 2.363 -1.126 8.878 1.00 94.56 85 ARG A O 1
ATOM 664 N N . ALA A 1 86 ? 3.681 -2.412 7.609 1.00 92.69 86 ALA A N 1
ATOM 665 C CA . ALA A 1 86 ? 2.599 -3.124 6.915 1.00 92.69 86 ALA A CA 1
ATOM 666 C C . ALA A 1 86 ? 1.563 -3.810 7.825 1.00 92.69 86 ALA A C 1
ATOM 668 O O . ALA A 1 86 ? 0.493 -4.186 7.353 1.00 92.69 86 ALA A O 1
ATOM 669 N N . HIS A 1 87 ? 1.861 -3.963 9.116 1.00 89.38 87 HIS A N 1
ATOM 670 C CA . HIS A 1 87 ? 1.030 -4.691 10.073 1.00 89.38 87 HIS A CA 1
ATOM 671 C C . HIS A 1 87 ? 0.647 -3.865 11.307 1.00 89.38 87 HIS A C 1
ATOM 673 O O . HIS A 1 87 ? 0.296 -4.444 12.333 1.00 89.38 87 HIS A O 1
ATOM 679 N N . SER A 1 88 ? 0.726 -2.533 11.239 1.00 90.75 88 SER A N 1
ATOM 680 C CA . SER A 1 88 ? 0.340 -1.660 12.352 1.00 90.75 88 SER A CA 1
ATOM 681 C C . SER A 1 88 ? -0.728 -0.641 11.961 1.00 90.75 88 SER A C 1
ATOM 683 O O . SER A 1 88 ? -0.793 -0.183 10.816 1.00 90.75 88 SER A O 1
ATOM 685 N N . ALA A 1 89 ? -1.580 -0.284 12.926 1.00 88.81 89 ALA A N 1
ATOM 686 C CA . ALA A 1 89 ? -2.595 0.752 12.745 1.00 88.81 89 ALA A CA 1
ATOM 687 C C . ALA A 1 89 ? -1.939 2.115 12.482 1.00 88.81 89 ALA A C 1
ATOM 689 O O . ALA A 1 89 ? -2.405 2.866 11.632 1.00 88.81 89 ALA A O 1
ATOM 690 N N . GLU A 1 90 ? -0.802 2.392 13.126 1.00 91.56 90 GLU A N 1
ATOM 691 C CA . GLU A 1 90 ? 0.013 3.581 12.879 1.00 91.56 90 GLU A CA 1
ATOM 692 C C . GLU A 1 90 ? 0.545 3.594 11.442 1.00 91.56 90 GLU A C 1
ATOM 694 O O . GLU A 1 90 ? 0.506 4.617 10.767 1.00 91.56 90 GLU A O 1
ATOM 699 N N . GLY A 1 91 ? 0.995 2.444 10.932 1.00 94.44 91 GLY A N 1
ATOM 700 C CA . GLY A 1 91 ? 1.447 2.306 9.552 1.00 94.44 91 GLY A CA 1
ATOM 701 C C . GLY A 1 91 ? 0.340 2.590 8.541 1.00 94.44 91 GLY A C 1
ATOM 702 O O . GLY A 1 91 ? 0.552 3.308 7.564 1.00 94.44 91 GLY A O 1
ATOM 703 N N . MET A 1 92 ? -0.860 2.075 8.808 1.00 95.94 92 MET A N 1
ATOM 704 C CA . MET A 1 92 ? -2.051 2.360 8.012 1.00 95.94 92 MET A CA 1
ATOM 705 C C . MET A 1 92 ? -2.489 3.830 8.121 1.00 95.94 92 MET A C 1
ATOM 707 O O . MET A 1 92 ? -2.898 4.415 7.121 1.00 95.94 92 MET A O 1
ATOM 711 N N . ALA A 1 93 ? -2.346 4.457 9.290 1.00 95.81 93 ALA A N 1
ATOM 712 C CA . ALA A 1 93 ? -2.624 5.878 9.481 1.00 95.81 93 ALA A CA 1
ATOM 713 C C . ALA A 1 93 ? -1.664 6.753 8.657 1.00 95.81 93 ALA A C 1
ATOM 715 O O . ALA A 1 93 ? -2.115 7.658 7.956 1.00 95.81 93 ALA A O 1
ATOM 716 N N . GLU A 1 94 ? -0.361 6.450 8.653 1.00 96.06 94 GLU A N 1
ATOM 717 C CA . GLU A 1 94 ? 0.603 7.135 7.777 1.00 96.06 94 GLU A CA 1
ATOM 718 C C . GLU A 1 94 ? 0.259 6.947 6.294 1.00 96.06 94 GLU A C 1
ATOM 720 O O . GLU A 1 94 ? 0.346 7.892 5.511 1.00 96.06 94 GLU A O 1
ATOM 725 N N . TYR A 1 95 ? -0.184 5.750 5.899 1.00 96.81 95 TYR A N 1
ATOM 726 C CA . TYR A 1 95 ? -0.627 5.501 4.527 1.00 96.81 95 TYR A CA 1
ATOM 727 C C . TYR A 1 95 ? -1.849 6.348 4.158 1.00 96.81 95 TYR A C 1
ATOM 729 O O . TYR A 1 95 ? -1.883 6.958 3.091 1.00 96.81 95 TYR A O 1
ATOM 737 N N . PHE A 1 96 ? -2.835 6.454 5.048 1.00 96.69 96 PHE A N 1
ATOM 738 C CA . PHE A 1 96 ? -3.990 7.321 4.830 1.00 96.69 96 PHE A CA 1
ATOM 739 C C . PHE A 1 96 ? -3.612 8.802 4.784 1.00 96.69 96 PHE A C 1
ATOM 741 O O . PHE A 1 96 ? -4.175 9.518 3.959 1.00 96.69 96 PHE A O 1
ATOM 748 N N . ARG A 1 97 ? -2.630 9.268 5.572 1.00 95.88 97 ARG A N 1
ATOM 749 C CA . ARG A 1 97 ? -2.095 10.635 5.425 1.00 95.88 97 ARG A CA 1
ATOM 750 C C . ARG A 1 97 ? -1.525 10.871 4.028 1.00 95.88 97 ARG A C 1
ATOM 752 O O . ARG A 1 97 ? -1.857 11.888 3.425 1.00 95.88 97 ARG A O 1
ATOM 759 N N . GLU A 1 98 ? -0.735 9.935 3.494 1.00 95.44 98 GLU A N 1
ATOM 760 C CA . GLU A 1 98 ? -0.224 10.028 2.116 1.00 95.44 98 GLU A CA 1
ATOM 761 C C . GLU A 1 98 ? -1.382 10.081 1.106 1.00 95.44 98 GLU A C 1
ATOM 763 O O . GLU A 1 98 ? -1.416 10.965 0.251 1.00 95.44 98 GLU A O 1
ATOM 768 N N . LEU A 1 99 ? -2.394 9.216 1.248 1.00 95.81 99 LEU A N 1
ATOM 769 C CA . LEU A 1 99 ? -3.564 9.221 0.363 1.00 95.81 99 LEU A CA 1
ATOM 770 C C . LEU A 1 99 ? -4.375 10.523 0.441 1.00 95.81 99 LEU A C 1
ATOM 772 O O . LEU A 1 99 ? -4.801 11.028 -0.599 1.00 95.81 99 LEU A O 1
ATOM 776 N N . PHE A 1 100 ? -4.579 11.086 1.634 1.00 95.62 100 PHE A N 1
ATOM 777 C CA . PHE A 1 100 ? -5.246 12.379 1.794 1.00 95.62 100 PHE A CA 1
ATOM 778 C C . PHE A 1 100 ? -4.435 13.509 1.154 1.00 95.62 100 PHE A C 1
ATOM 780 O O . PHE A 1 100 ? -5.004 14.311 0.415 1.00 95.62 100 PHE A O 1
ATOM 787 N N . GLY A 1 101 ? -3.116 13.538 1.373 1.00 92.88 101 GLY A N 1
ATOM 788 C CA . GLY A 1 101 ? -2.215 14.518 0.758 1.00 92.88 101 GLY A CA 1
ATOM 789 C C . GLY A 1 101 ? -2.187 14.432 -0.772 1.00 92.88 101 GLY A C 1
ATOM 790 O O . GLY A 1 101 ? -2.078 15.449 -1.453 1.00 92.88 101 GLY A O 1
ATOM 791 N N . GLU A 1 102 ? -2.362 13.232 -1.328 1.00 92.19 102 GLU A N 1
ATOM 792 C CA . GLU A 1 102 ? -2.463 12.991 -2.773 1.00 92.19 102 GLU A CA 1
ATOM 793 C C . GLU A 1 102 ? -3.889 13.170 -3.338 1.00 92.19 102 GLU A C 1
ATOM 795 O O . GLU A 1 102 ? -4.100 12.999 -4.542 1.00 92.19 102 GLU A O 1
ATOM 800 N N . GLY A 1 103 ? -4.887 13.485 -2.503 1.00 92.31 103 GLY A N 1
ATOM 801 C CA . GLY A 1 103 ? -6.287 13.623 -2.923 1.00 92.31 103 GLY A CA 1
ATOM 802 C C . GLY A 1 103 ? -6.949 12.306 -3.357 1.00 92.31 103 GLY A C 1
ATOM 803 O O . GLY A 1 103 ? -7.906 12.311 -4.131 1.00 92.31 103 GLY A O 1
ATOM 804 N N . ARG A 1 104 ? -6.453 11.160 -2.881 1.00 92.75 104 ARG A N 1
ATOM 805 C CA . ARG A 1 104 ? -6.908 9.802 -3.238 1.00 92.75 104 ARG A CA 1
ATOM 806 C C . ARG A 1 104 ? -7.999 9.285 -2.291 1.00 92.75 104 ARG A C 1
ATOM 808 O O . ARG A 1 104 ? -7.956 8.137 -1.857 1.00 92.75 104 ARG A O 1
ATOM 815 N N . LEU A 1 105 ? -8.996 10.123 -2.001 1.00 94.06 105 LEU A N 1
ATOM 816 C CA . LEU A 1 105 ? -10.075 9.844 -1.039 1.00 94.06 105 LEU A CA 1
ATOM 817 C C . LEU A 1 105 ? -10.788 8.506 -1.296 1.00 94.06 105 LEU A C 1
ATOM 819 O O . LEU A 1 105 ? -10.953 7.709 -0.377 1.00 94.06 105 LEU A O 1
ATOM 823 N N . ASN A 1 106 ? -11.142 8.230 -2.554 1.00 92.56 106 ASN A N 1
ATOM 824 C CA . ASN A 1 106 ? -11.862 7.008 -2.932 1.00 92.56 106 ASN A CA 1
ATOM 825 C C . ASN A 1 106 ? -11.099 5.733 -2.549 1.00 92.56 106 ASN A C 1
ATOM 827 O O . ASN A 1 106 ? -11.703 4.730 -2.189 1.00 92.56 106 ASN A O 1
ATOM 831 N N . GLU A 1 107 ? -9.765 5.764 -2.582 1.00 92.88 107 GLU A N 1
ATOM 832 C CA . GLU A 1 107 ? -8.966 4.601 -2.197 1.00 92.88 107 GLU A CA 1
ATOM 833 C C . GLU A 1 107 ? -9.015 4.354 -0.690 1.00 92.88 107 GLU A C 1
ATOM 835 O O . GLU A 1 107 ? -8.956 3.203 -0.264 1.00 92.88 107 GLU A O 1
ATOM 840 N N . ILE A 1 108 ? -9.166 5.407 0.117 1.00 95.12 108 ILE A N 1
ATOM 841 C CA . ILE A 1 108 ? -9.344 5.292 1.567 1.00 95.12 108 ILE A CA 1
ATOM 842 C C . ILE A 1 108 ? -10.713 4.676 1.855 1.00 95.12 108 ILE A C 1
ATOM 844 O O . ILE A 1 108 ? -10.779 3.659 2.541 1.00 95.12 108 ILE A O 1
ATOM 848 N N . ILE A 1 109 ? -11.773 5.224 1.252 1.00 94.19 109 ILE A N 1
ATOM 849 C CA . ILE A 1 109 ? -13.154 4.724 1.365 1.00 94.19 109 ILE A CA 1
ATOM 850 C C . ILE A 1 109 ? -13.226 3.231 1.022 1.00 94.19 109 ILE A C 1
ATOM 852 O O . ILE A 1 109 ? -13.803 2.444 1.764 1.00 94.19 109 ILE A O 1
ATOM 856 N N . GLU A 1 110 ? -12.578 2.805 -0.065 1.00 91.75 110 GLU A N 1
ATOM 857 C CA . GLU A 1 110 ? -12.561 1.395 -0.458 1.00 91.75 110 GLU A CA 1
ATOM 858 C C . GLU A 1 110 ? -11.732 0.497 0.471 1.00 91.75 110 GLU A C 1
ATOM 860 O O . GLU A 1 110 ? -11.990 -0.710 0.538 1.00 91.75 110 GLU A O 1
ATOM 865 N N . THR A 1 111 ? -10.702 1.047 1.122 1.00 92.31 111 THR A N 1
ATOM 866 C CA . THR A 1 111 ? -9.739 0.290 1.938 1.00 92.31 111 THR A CA 1
ATOM 867 C C . THR A 1 111 ? -10.227 0.105 3.368 1.00 92.31 111 THR A C 1
ATOM 869 O O . THR A 1 111 ? -10.057 -0.978 3.927 1.00 92.31 111 THR A O 1
ATOM 872 N N . VAL A 1 112 ? -10.844 1.131 3.959 1.00 93.31 112 VAL A N 1
ATOM 873 C CA . VAL A 1 112 ? -11.282 1.142 5.362 1.00 93.31 112 VAL A CA 1
ATOM 874 C C . VAL A 1 112 ? -12.131 -0.078 5.745 1.00 93.31 112 VAL A C 1
ATOM 876 O O . VAL A 1 112 ? -11.741 -0.755 6.695 1.00 93.31 112 VAL A O 1
ATOM 879 N N . PRO A 1 113 ? -13.212 -0.439 5.023 1.00 89.38 113 PRO A N 1
ATOM 880 C CA . PRO A 1 113 ? -14.055 -1.574 5.406 1.00 89.38 113 PRO A CA 1
ATOM 881 C C . PRO A 1 113 ? -13.409 -2.940 5.117 1.00 89.38 113 PRO A C 1
ATOM 883 O O . PRO A 1 113 ? -13.826 -3.956 5.667 1.00 89.38 113 PRO A O 1
ATOM 886 N N . LYS A 1 114 ? -12.391 -2.996 4.246 1.00 89.44 114 LYS A N 1
ATOM 887 C CA . LYS A 1 114 ? -11.719 -4.246 3.837 1.00 89.44 114 LYS A CA 1
ATOM 888 C C . LYS A 1 114 ? -10.484 -4.562 4.677 1.00 89.44 114 LYS A C 1
ATOM 890 O O . LYS A 1 114 ? -10.015 -5.699 4.673 1.00 89.44 114 LYS A O 1
ATOM 895 N N . SER A 1 115 ? -9.928 -3.557 5.347 1.00 87.88 115 SER A N 1
ATOM 896 C CA . SER A 1 115 ? -8.715 -3.675 6.143 1.00 87.88 115 SER A CA 1
ATOM 897 C C . SER A 1 115 ? -9.066 -3.847 7.621 1.00 87.88 115 SER A C 1
ATOM 899 O O . SER A 1 115 ? -9.753 -2.986 8.172 1.00 87.88 115 SER A O 1
ATOM 901 N N . PRO A 1 116 ? -8.538 -4.873 8.316 1.00 86.00 116 PRO A N 1
ATOM 902 C CA . PRO A 1 116 ? -8.758 -5.029 9.755 1.00 86.00 116 PRO A CA 1
ATOM 903 C C . PRO A 1 116 ? -8.192 -3.857 10.574 1.00 86.00 116 PRO A C 1
ATOM 905 O O . PRO A 1 116 ? -8.624 -3.639 11.697 1.00 86.00 116 PRO A O 1
ATOM 908 N N . LEU A 1 117 ? -7.249 -3.096 10.006 1.00 90.56 117 LEU A N 1
ATOM 909 C CA . LEU A 1 117 ? -6.631 -1.919 10.623 1.00 90.56 117 LEU A CA 1
ATOM 910 C C . LEU A 1 117 ? -7.216 -0.597 10.099 1.00 90.56 117 LEU A C 1
ATOM 912 O O . LEU A 1 117 ? -6.798 0.469 10.538 1.00 90.56 117 LEU A O 1
ATOM 916 N N . GLY A 1 118 ? -8.131 -0.644 9.125 1.00 92.38 118 GLY A N 1
ATOM 917 C CA . GLY A 1 118 ? -8.599 0.540 8.403 1.00 92.38 118 GLY A CA 1
ATOM 918 C C . GLY A 1 118 ? -9.351 1.521 9.298 1.00 92.38 118 GLY A C 1
ATOM 919 O O . GLY A 1 118 ? -9.010 2.700 9.353 1.00 92.38 118 GLY A O 1
ATOM 920 N N . MET A 1 119 ? -10.347 1.033 10.038 1.00 92.69 119 MET A N 1
ATOM 921 C CA . MET A 1 119 ? -11.118 1.882 10.947 1.00 92.69 119 MET A CA 1
ATOM 922 C C . MET A 1 119 ? -10.254 2.419 12.100 1.00 92.69 119 MET A C 1
ATOM 924 O O . MET A 1 119 ? -10.290 3.612 12.390 1.00 92.69 119 MET A O 1
ATOM 928 N N . ASP A 1 120 ? -9.409 1.575 12.698 1.00 92.06 120 ASP A N 1
ATOM 929 C CA . ASP A 1 120 ? -8.498 1.991 13.772 1.00 92.06 120 ASP A CA 1
ATOM 930 C C . ASP A 1 120 ? -7.518 3.078 13.302 1.00 92.06 120 ASP A C 1
ATOM 932 O O . ASP A 1 120 ? -7.265 4.040 14.027 1.00 92.06 120 ASP A O 1
ATOM 936 N N . ALA A 1 121 ? -7.019 2.983 12.067 1.00 94.31 121 ALA A N 1
ATOM 937 C CA . ALA A 1 121 ? -6.164 4.002 11.468 1.00 94.31 121 ALA A CA 1
ATOM 938 C C . ALA A 1 121 ? -6.882 5.346 11.275 1.00 94.31 121 ALA A C 1
ATOM 940 O O . ALA A 1 121 ? -6.303 6.393 11.568 1.00 94.31 121 ALA A O 1
ATOM 941 N N . LEU A 1 122 ? -8.145 5.341 10.826 1.00 93.94 122 LEU A N 1
ATOM 942 C CA . LEU A 1 122 ? -8.944 6.569 10.743 1.00 93.94 122 LEU A CA 1
ATOM 943 C C . LEU A 1 122 ? -9.142 7.209 12.117 1.00 93.94 122 LEU A C 1
ATOM 945 O O . LEU A 1 122 ? -8.995 8.421 12.248 1.00 93.94 122 LEU A O 1
ATOM 949 N N . LEU A 1 123 ? -9.446 6.408 13.140 1.00 91.38 123 LEU A N 1
ATOM 950 C CA . LEU A 1 123 ? -9.611 6.907 14.505 1.00 91.38 123 LEU A CA 1
ATOM 951 C C . LEU A 1 123 ? -8.303 7.458 15.074 1.00 91.38 123 LEU A C 1
ATOM 953 O O . LEU A 1 123 ? -8.321 8.486 15.748 1.00 91.38 123 LEU A O 1
ATOM 957 N N . HIS A 1 124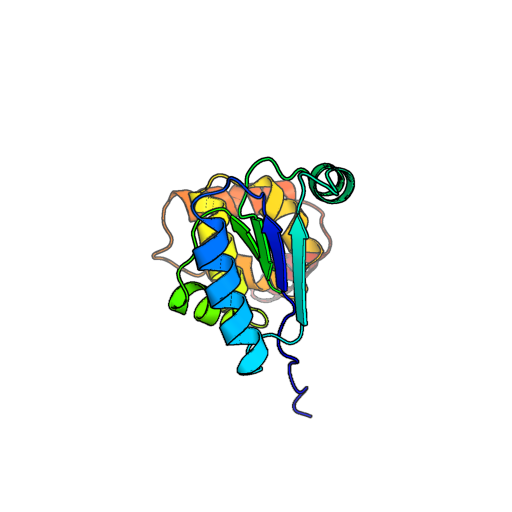 ? -7.174 6.821 14.759 1.00 92.50 124 HIS A N 1
ATOM 958 C CA . HIS A 1 124 ? -5.853 7.318 15.129 1.00 92.50 124 HIS A CA 1
ATOM 959 C C . HIS A 1 124 ? -5.589 8.706 14.530 1.00 92.50 124 HIS A C 1
ATOM 961 O O . HIS A 1 124 ? -5.143 9.603 15.240 1.00 92.50 124 HIS A O 1
ATOM 967 N N . LEU A 1 125 ? -5.927 8.914 13.252 1.00 93.69 125 LEU A N 1
ATOM 968 C CA . LEU A 1 125 ? -5.807 10.225 12.608 1.00 93.69 125 LEU A CA 1
ATOM 969 C C . LEU A 1 125 ? -6.817 11.249 13.132 1.00 93.69 125 LEU A C 1
ATOM 971 O O . LEU A 1 125 ? -6.492 12.427 13.235 1.00 93.69 125 LEU A O 1
ATOM 975 N N . LEU A 1 126 ? -8.035 10.823 13.470 1.00 91.50 126 LEU A N 1
ATOM 976 C CA . LEU A 1 126 ? -9.057 11.702 14.039 1.00 91.50 126 LEU A CA 1
ATOM 977 C C . LEU A 1 126 ? -8.648 12.227 15.422 1.00 91.50 126 LEU A C 1
ATOM 979 O O . LEU A 1 126 ? -8.966 13.363 15.771 1.00 91.50 126 LEU A O 1
ATOM 983 N N . ALA A 1 127 ? -7.954 11.398 16.201 1.00 90.75 127 ALA A N 1
ATOM 984 C CA . ALA A 1 127 ? -7.455 11.746 17.524 1.00 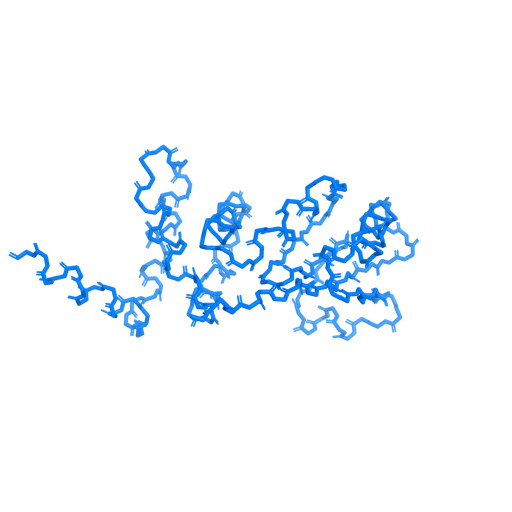90.75 127 ALA A CA 1
ATOM 985 C C . ALA A 1 127 ? -6.199 12.637 17.495 1.00 90.75 127 ALA A C 1
ATOM 987 O O . ALA A 1 127 ? -5.807 13.139 18.547 1.00 90.75 127 ALA A O 1
ATOM 988 N N . ASP A 1 128 ? -5.575 12.834 16.330 1.00 92.44 128 ASP A N 1
ATOM 989 C CA . ASP A 1 128 ? -4.362 13.634 16.160 1.00 92.44 128 ASP A CA 1
ATOM 990 C C . ASP A 1 128 ? -4.704 15.136 16.033 1.00 92.44 128 ASP A C 1
ATOM 992 O O . ASP A 1 128 ? -5.219 15.575 14.997 1.00 92.44 128 ASP A O 1
ATOM 996 N N . PRO A 1 129 ? -4.439 15.962 17.067 1.00 87.94 129 PRO A N 1
ATOM 997 C CA . PRO A 1 129 ? -4.771 17.386 17.034 1.00 87.94 129 PRO A CA 1
ATOM 998 C C . PRO A 1 129 ? -3.892 18.180 16.060 1.00 87.94 129 PRO A C 1
ATOM 1000 O O . PRO A 1 129 ? -4.303 19.256 15.620 1.00 87.94 129 PRO A O 1
ATOM 1003 N N . GLU A 1 130 ? -2.718 17.649 15.707 1.00 91.06 130 GLU A N 1
ATOM 1004 C CA . GLU A 1 130 ? -1.746 18.283 14.814 1.00 91.06 130 GLU A CA 1
ATOM 1005 C C . GLU A 1 130 ? -1.943 17.860 13.350 1.00 91.06 130 GLU A C 1
ATOM 1007 O O . GLU A 1 130 ? -1.195 18.290 12.470 1.00 91.06 130 GLU A O 1
ATOM 1012 N N . ALA A 1 131 ? -2.962 17.041 13.065 1.00 89.69 131 ALA A N 1
ATOM 1013 C CA . ALA A 1 131 ? -3.284 16.629 11.709 1.00 89.69 131 ALA A CA 1
ATOM 1014 C C . ALA A 1 131 ? -3.543 17.842 10.799 1.00 89.69 131 ALA A C 1
ATOM 1016 O O . ALA A 1 131 ? -4.304 18.763 11.121 1.00 89.69 131 ALA A O 1
ATOM 1017 N N . GLU A 1 132 ? -2.941 17.807 9.610 1.00 91.31 132 GLU A N 1
ATOM 1018 C CA . GLU A 1 132 ? -3.100 18.837 8.588 1.00 91.31 132 GLU A CA 1
ATOM 1019 C C . GLU A 1 132 ? -4.579 19.038 8.224 1.00 91.31 132 GLU A C 1
ATOM 1021 O O . GLU A 1 132 ? -5.370 18.091 8.199 1.00 91.31 132 GLU A O 1
ATOM 1026 N N . LEU 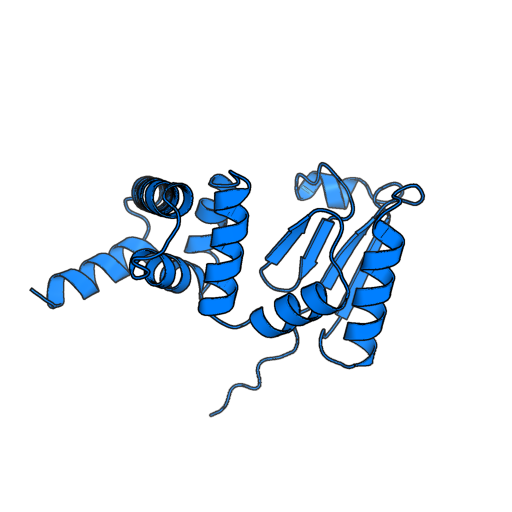A 1 133 ? -4.970 20.270 7.878 1.00 90.19 133 LEU A N 1
ATOM 1027 C CA . LEU A 1 133 ? -6.372 20.604 7.590 1.00 90.19 133 LEU A CA 1
ATOM 1028 C C . LEU A 1 133 ? -6.991 19.689 6.518 1.00 90.19 133 LEU A C 1
ATOM 1030 O O . LEU A 1 133 ? -8.133 19.262 6.658 1.00 90.19 133 LEU A O 1
ATOM 1034 N N . GLN A 1 134 ? -6.226 19.356 5.478 1.00 90.25 134 GLN A N 1
ATOM 1035 C CA . GLN A 1 134 ? -6.641 18.438 4.414 1.00 90.25 134 GLN A CA 1
ATOM 1036 C C . GLN A 1 134 ? -6.954 17.024 4.918 1.00 90.25 134 GLN A C 1
ATOM 1038 O O . GLN A 1 134 ? -7.945 16.435 4.494 1.00 90.25 134 GLN A O 1
ATOM 1043 N N . VAL A 1 135 ? -6.168 16.513 5.869 1.00 93.12 135 VAL A N 1
ATOM 1044 C CA . VAL A 1 135 ? -6.404 15.213 6.507 1.00 93.12 135 VAL A CA 1
ATOM 1045 C C . VAL A 1 135 ? -7.685 15.277 7.334 1.00 93.12 135 VAL A C 1
ATOM 1047 O O . VAL A 1 135 ? -8.546 14.417 7.197 1.00 93.12 135 VAL A O 1
ATOM 1050 N N . ARG A 1 136 ? -7.872 16.337 8.128 1.00 91.81 136 ARG A N 1
ATOM 1051 C CA . ARG A 1 136 ? -9.064 16.508 8.979 1.00 91.81 136 ARG A CA 1
ATOM 1052 C C . ARG A 1 136 ? -10.360 16.605 8.172 1.00 91.81 136 ARG A C 1
ATOM 1054 O O . ARG A 1 136 ? -11.346 15.963 8.523 1.00 91.81 136 ARG A O 1
ATOM 1061 N N . LEU A 1 137 ? -10.351 17.381 7.086 1.00 91.44 137 LEU A N 1
ATOM 1062 C CA . LEU A 1 137 ? -11.486 17.471 6.161 1.00 91.44 137 LEU A CA 1
ATOM 1063 C C . LEU A 1 137 ? -11.734 16.135 5.455 1.00 91.44 137 LEU A C 1
ATOM 1065 O O . LEU A 1 137 ? -12.878 15.702 5.337 1.00 91.44 137 LEU A O 1
ATOM 1069 N N . GLY A 1 138 ? -10.660 15.470 5.027 1.00 93.69 138 GLY A N 1
ATOM 1070 C CA . GLY A 1 138 ? -10.727 14.160 4.397 1.00 93.69 138 GLY A CA 1
ATOM 1071 C C . GLY A 1 138 ? -11.357 13.101 5.299 1.00 93.69 138 GLY A C 1
ATOM 1072 O O . GLY A 1 138 ? -12.222 12.368 4.835 1.00 93.69 138 GLY A O 1
ATOM 1073 N N . ILE A 1 139 ? -10.995 13.051 6.586 1.00 94.19 139 ILE A N 1
ATOM 1074 C CA . ILE A 1 139 ? -11.600 12.122 7.555 1.00 94.19 139 ILE A CA 1
ATOM 1075 C C . ILE A 1 139 ? -13.111 12.337 7.639 1.00 94.19 139 ILE A C 1
ATOM 1077 O O . ILE A 1 139 ? -13.852 11.362 7.578 1.00 94.19 139 ILE A O 1
ATOM 1081 N N . GLY A 1 140 ? -13.572 13.591 7.729 1.00 92.19 140 GLY A N 1
ATOM 1082 C CA . GLY A 1 140 ? -15.005 13.905 7.721 1.00 92.19 140 GLY A CA 1
ATOM 1083 C C . GLY A 1 140 ? -15.709 13.337 6.488 1.00 92.19 140 GLY A C 1
ATOM 1084 O O . GLY A 1 140 ? -16.685 12.608 6.626 1.00 92.19 140 GLY A O 1
ATOM 1085 N N . ALA A 1 141 ? -15.141 13.565 5.301 1.00 94.75 141 ALA A N 1
ATOM 1086 C CA . ALA A 1 141 ? -15.685 13.039 4.050 1.00 94.75 141 ALA A CA 1
ATOM 1087 C C . ALA A 1 141 ? -15.700 11.499 3.995 1.00 94.75 141 ALA A C 1
ATOM 1089 O O . ALA A 1 141 ? -16.662 10.919 3.503 1.00 94.75 141 ALA A O 1
ATOM 1090 N N . VAL A 1 142 ? -14.667 10.820 4.517 1.00 95.19 142 VAL A N 1
ATOM 1091 C CA . VAL A 1 142 ? -14.664 9.347 4.605 1.00 95.19 142 VAL A CA 1
ATOM 1092 C C . VAL A 1 142 ? -15.759 8.852 5.548 1.00 95.19 142 VAL A C 1
ATOM 1094 O O . VAL A 1 142 ? -16.446 7.893 5.223 1.00 95.19 142 VAL A O 1
ATOM 1097 N N . MET A 1 143 ? -15.933 9.486 6.709 1.00 92.62 143 MET A N 1
ATOM 1098 C CA . MET A 1 143 ? -16.952 9.083 7.685 1.00 92.62 143 MET A CA 1
ATOM 1099 C C . MET A 1 143 ? -18.373 9.290 7.149 1.00 92.62 143 MET A C 1
ATOM 1101 O O . MET A 1 143 ? -19.237 8.459 7.406 1.00 92.62 143 MET A O 1
ATOM 1105 N N . GLU A 1 144 ? -18.604 10.372 6.400 1.00 93.75 144 GLU A N 1
ATOM 1106 C CA . GLU A 1 144 ? -19.872 10.624 5.705 1.00 93.75 144 GLU A CA 1
ATOM 1107 C C . GLU A 1 144 ? -20.152 9.558 4.636 1.00 93.75 144 GLU A C 1
ATOM 1109 O O . GLU A 1 144 ? -21.259 9.034 4.571 1.00 93.75 144 GLU A O 1
ATOM 1114 N N . ASP A 1 145 ? -19.155 9.183 3.829 1.00 94.56 145 ASP A N 1
ATOM 1115 C CA . ASP A 1 145 ? -19.339 8.159 2.789 1.00 94.56 145 ASP A CA 1
ATOM 1116 C C . ASP A 1 145 ? -19.551 6.752 3.379 1.00 94.56 145 ASP A C 1
ATOM 1118 O O . ASP A 1 145 ? -20.288 5.936 2.827 1.00 94.56 145 ASP A O 1
ATOM 1122 N N . LEU A 1 146 ? -18.961 6.486 4.549 1.00 92.12 146 LEU A N 1
ATOM 1123 C CA . LEU A 1 146 ? -19.159 5.255 5.318 1.00 92.12 146 LEU A CA 1
ATOM 1124 C C . LEU A 1 146 ? -20.425 5.277 6.194 1.00 92.12 146 LEU A C 1
ATOM 1126 O O . LEU A 1 146 ? -20.597 4.394 7.040 1.00 92.12 146 LEU A O 1
ATOM 1130 N N . GLU A 1 147 ? -21.323 6.253 6.033 1.00 91.50 147 GLU A N 1
ATOM 1131 C CA . GLU A 1 147 ? -22.583 6.282 6.773 1.00 91.50 147 GLU A CA 1
ATOM 1132 C C . GLU A 1 147 ? -23.385 4.989 6.536 1.00 91.50 147 GLU A C 1
ATOM 1134 O O . GLU A 1 147 ? -23.702 4.599 5.413 1.00 91.50 147 GLU A O 1
ATOM 1139 N N . GLY A 1 148 ? -23.722 4.299 7.628 1.00 87.31 148 GLY A N 1
ATOM 1140 C CA . GLY A 1 148 ? -24.420 3.014 7.573 1.00 87.31 148 GLY A CA 1
ATOM 1141 C C . GLY A 1 148 ? -23.517 1.797 7.341 1.00 87.31 148 GLY A C 1
ATOM 1142 O O . GLY A 1 148 ? -24.018 0.674 7.418 1.00 87.31 148 GLY A O 1
ATOM 1143 N N . ASP A 1 149 ? -22.212 1.983 7.122 1.00 91.44 149 ASP A N 1
ATOM 1144 C CA . ASP A 1 149 ? -21.262 0.874 7.048 1.00 91.44 149 ASP A CA 1
ATOM 1145 C C . ASP A 1 149 ? -21.118 0.187 8.426 1.00 91.44 149 ASP A C 1
ATOM 1147 O O . ASP A 1 149 ? -20.977 0.870 9.452 1.00 91.44 149 ASP A O 1
ATOM 1151 N N . PRO A 1 150 ? -21.126 -1.160 8.490 1.00 89.38 150 PRO A N 1
ATOM 1152 C CA . PRO A 1 150 ? -21.022 -1.892 9.752 1.00 89.38 150 PRO A CA 1
ATOM 1153 C C . PRO A 1 150 ? -19.767 -1.565 10.570 1.00 89.38 150 PRO A C 1
ATOM 1155 O O . PRO A 1 150 ? -19.822 -1.580 11.802 1.00 89.38 150 PRO A O 1
ATOM 1158 N N . ALA A 1 151 ? -18.638 -1.266 9.916 1.00 86.88 151 ALA A N 1
ATOM 1159 C CA . ALA A 1 151 ? -17.400 -0.930 10.612 1.00 86.88 151 ALA A CA 1
ATOM 1160 C C . ALA A 1 151 ? -17.538 0.394 11.373 1.00 86.88 151 ALA A C 1
ATOM 1162 O O . ALA A 1 151 ? -17.090 0.496 12.516 1.00 86.88 151 ALA A O 1
ATOM 1163 N N . LEU A 1 152 ? -18.194 1.392 10.768 1.00 89.06 152 LEU A N 1
ATOM 1164 C CA . LEU A 1 152 ? -18.429 2.685 11.406 1.00 89.06 152 LEU A CA 1
ATOM 1165 C C . LEU A 1 152 ? -19.499 2.584 12.500 1.00 89.06 152 LEU A C 1
ATOM 1167 O O . LEU A 1 152 ? -19.318 3.135 13.587 1.00 89.06 152 LEU A O 1
ATOM 1171 N N . GLN A 1 153 ? -20.576 1.828 12.260 1.00 90.12 153 GLN A N 1
ATOM 1172 C CA . GLN A 1 153 ? -21.619 1.585 13.265 1.00 90.12 153 GLN A CA 1
ATOM 1173 C C . GLN A 1 153 ? -21.050 0.951 14.539 1.00 90.12 153 GLN A C 1
ATOM 1175 O O . GLN A 1 153 ? -21.326 1.430 15.638 1.00 90.12 153 GLN A O 1
ATOM 1180 N N . ALA A 1 154 ? -20.189 -0.061 14.404 1.00 88.12 154 ALA A N 1
ATOM 1181 C CA . ALA A 1 154 ? -19.559 -0.721 15.545 1.00 88.12 154 ALA A CA 1
ATOM 1182 C C . ALA A 1 154 ? -18.707 0.238 16.399 1.00 88.12 154 ALA A C 1
ATOM 1184 O O . ALA A 1 154 ? -18.600 0.067 17.616 1.00 88.12 154 ALA A O 1
ATOM 1185 N N . VAL A 1 155 ? -18.091 1.249 15.782 1.00 87.94 155 VAL A N 1
ATOM 1186 C CA . VAL A 1 155 ? -17.361 2.299 16.505 1.00 87.94 155 VAL A CA 1
ATOM 1187 C C . VAL A 1 155 ? -18.322 3.273 17.176 1.00 87.94 155 VAL A C 1
ATOM 1189 O O . VAL A 1 155 ? -18.147 3.577 18.356 1.00 87.94 155 VAL A O 1
ATOM 1192 N N . ALA A 1 156 ? -19.343 3.741 16.457 1.00 87.31 156 ALA A N 1
ATOM 1193 C CA . ALA A 1 156 ? -20.332 4.675 16.986 1.00 87.31 156 ALA A CA 1
ATOM 1194 C C . ALA A 1 156 ? -21.051 4.108 18.223 1.00 87.31 156 ALA A C 1
ATOM 1196 O O . ALA A 1 156 ? -21.202 4.810 19.222 1.00 87.31 156 ALA A O 1
ATOM 1197 N N . GLU A 1 157 ? -21.413 2.822 18.202 1.00 88.81 157 GLU A N 1
ATOM 1198 C CA . GLU A 1 157 ? -22.007 2.128 19.350 1.00 88.81 157 GLU A CA 1
ATOM 1199 C C . GLU A 1 157 ? -21.076 2.111 20.567 1.00 88.81 157 GLU A C 1
ATOM 1201 O O . GLU A 1 157 ? -21.511 2.406 21.680 1.00 88.81 157 GLU A O 1
ATOM 1206 N N . LYS A 1 158 ? -19.787 1.806 20.369 1.00 86.69 158 LYS A N 1
ATOM 1207 C CA . LYS A 1 158 ? -18.791 1.825 21.453 1.00 86.69 158 LYS A CA 1
ATOM 1208 C C . LYS A 1 158 ? -18.623 3.224 22.039 1.00 86.69 158 LYS A C 1
ATOM 1210 O O . LYS A 1 158 ? -18.541 3.360 23.255 1.00 86.69 158 LYS A O 1
ATOM 1215 N N . LEU A 1 159 ? -18.581 4.256 21.197 1.00 84.75 159 LEU A N 1
ATOM 1216 C CA . LEU A 1 159 ? -18.471 5.645 21.651 1.00 84.75 159 LEU A CA 1
ATOM 1217 C C . LEU A 1 159 ? -19.721 6.093 22.416 1.00 84.75 159 LEU A C 1
ATOM 1219 O O . LEU A 1 159 ? -19.592 6.746 23.447 1.00 84.75 159 LEU A O 1
ATOM 1223 N N . GLY A 1 160 ? -20.914 5.694 21.969 1.00 85.88 160 GLY A N 1
ATOM 1224 C CA . GLY A 1 160 ? -22.174 5.993 22.655 1.00 85.88 160 GLY A CA 1
ATOM 1225 C C . GLY A 1 160 ? -22.295 5.366 24.048 1.00 85.88 160 GLY A C 1
ATOM 1226 O O . GLY A 1 160 ? -23.087 5.835 24.855 1.00 85.88 160 GLY A O 1
ATOM 1227 N N . GLN A 1 161 ? -21.498 4.340 24.365 1.00 89.62 161 GLN A N 1
ATOM 1228 C CA . GLN A 1 161 ? -21.423 3.754 25.711 1.00 89.62 161 GLN A CA 1
ATOM 1229 C C . GLN A 1 161 ? -20.541 4.561 26.681 1.00 89.62 161 GLN A C 1
ATOM 1231 O O . GLN A 1 161 ? -20.523 4.260 27.874 1.00 89.62 161 GLN A O 1
ATOM 1236 N N . LEU A 1 162 ? -19.783 5.552 26.192 1.00 81.38 162 LEU A N 1
ATOM 1237 C CA . LEU A 1 162 ? -18.895 6.390 27.010 1.00 81.38 162 LEU A CA 1
ATOM 1238 C C . LEU A 1 162 ? -19.591 7.636 27.588 1.00 81.38 162 LEU A C 1
ATOM 1240 O O . LEU A 1 162 ? -18.970 8.362 28.367 1.00 81.38 162 LEU A O 1
ATOM 1244 N N . THR A 1 163 ? -20.843 7.892 27.199 1.00 56.22 163 THR A N 1
ATOM 1245 C CA . THR A 1 163 ? -21.681 9.023 27.641 1.00 56.22 163 THR A CA 1
ATOM 1246 C C . THR A 1 163 ? -22.860 8.539 28.463 1.00 56.22 163 THR A C 1
ATOM 1248 O O . THR A 1 163 ? -23.163 9.187 29.487 1.00 56.22 163 THR A O 1
#

Radius of gyration: 17.29 Å; chains: 1; bounding box: 42×37×49 Å

pLDDT: mean 92.6, std 9.1, range [34.06, 98.62]

Sequence (163 aa):
MNETVSPPDARLFLTSHCPHCPTVLAGLTQLVKEGVIGRLEAVNIEVRPDVAEALGVRAVPWLELGPFRLRGLRGPQELRQWAERAHSAEGMAEYFRELFGEGRLNEIIETVPKSPLGMDALLHLLADPEAELQVRLGIGAVMEDLEGDPALQAVAEKLGQLT

Foldseek 3Di:
DPPPDAFWAKEWEDAPPDPQRVQVVVLVVVCCVVRLHVYYHYDHCVVVVVVCVVVVNDDPRWMDTQLATDHDHDHSVRSSVLRVLNPDLCSLLVRLLVCLVVVVLVVLLVSLLVDPSSLVSLVVLCPDPPRDPSSNVSSVVSLVSCVVPPSSVVVVVVVVVVD